Protein AF-A0A7K3MX75-F1 (afdb_monomer)

Secondary structure (DSSP, 8-state):
--HHHHHHHHIIIIIT--TT--HHHHHHHHHHHHHHTT--GGGTSEEES--EEETTTEEE--SEEEE-TT--EEEEE----TTS------

Sequence (90 aa):
MNNEKWNEICFLLSENVKKDISENSFEQNVIQALRVLDWKQFSGDYEIRPSYQIGAANRITPDFVIKSSDNHKLFVIEIKQPNIPLTSTF

Foldseek 3Di:
DPPVLVVLLCCLQPVVDDQPDAQVVSVVSVVVNCVSVVQDVVLVQKDAQDWADDPDDDIDTARMFGADNVGHTDDGDHTDRNNDDPDDPD

pLDDT: mean 92.6, std 9.48, range [47.06, 98.25]

Mean predicted aligned error: 4.35 Å

Solvent-accessible surface area (backbone atoms only — not comparable to full-atom values): 5463 Å² total; per-residue (Å²): 129,62,66,66,55,52,50,51,38,45,35,51,72,52,76,72,49,68,50,84,47,50,43,74,60,49,49,54,34,51,55,52,40,37,46,71,74,68,44,37,61,92,80,52,29,34,45,74,54,54,76,45,77,49,80,96,83,44,69,52,61,48,52,26,39,37,31,43,99,87,67,47,79,73,50,73,48,79,84,64,36,76,65,57,78,90,74,80,87,126

Structure (mmCIF, N/CA/C/O backbone):
data_AF-A0A7K3MX75-F1
#
_entry.id   AF-A0A7K3MX75-F1
#
loop_
_atom_site.group_PDB
_atom_site.id
_atom_site.type_symbol
_atom_site.label_atom_id
_atom_site.label_alt_id
_atom_site.label_comp_id
_atom_site.label_asym_id
_atom_site.label_entity_id
_atom_site.label_seq_id
_atom_site.pdbx_PDB_ins_code
_atom_site.Cartn_x
_atom_site.Cartn_y
_atom_site.Cartn_z
_atom_site.occupancy
_atom_site.B_iso_or_equiv
_atom_site.auth_seq_id
_atom_site.auth_comp_id
_atom_site.auth_asym_id
_atom_site.auth_atom_id
_atom_site.pdbx_PDB_model_num
ATOM 1 N N . MET A 1 1 ? -1.926 -16.456 10.729 1.00 64.44 1 MET A N 1
ATOM 2 C CA . MET A 1 1 ? -1.817 -15.014 11.038 1.00 64.44 1 MET A CA 1
ATOM 3 C C . MET A 1 1 ? -2.439 -14.786 12.408 1.00 64.44 1 MET A C 1
ATOM 5 O O . MET A 1 1 ? -3.414 -15.462 12.702 1.00 64.44 1 MET A O 1
ATOM 9 N N . ASN A 1 2 ? -1.858 -13.940 13.263 1.00 88.00 2 ASN A N 1
ATOM 10 C CA . ASN A 1 2 ? -2.458 -13.618 14.566 1.00 88.00 2 ASN A CA 1
ATOM 11 C C . ASN A 1 2 ? -3.786 -12.865 14.332 1.00 88.00 2 ASN A C 1
ATOM 13 O O . ASN A 1 2 ? -3.802 -11.927 13.535 1.00 88.00 2 ASN A O 1
ATOM 17 N N . ASN A 1 3 ? -4.874 -13.272 14.998 1.00 93.12 3 ASN A N 1
ATOM 18 C CA . ASN A 1 3 ? -6.192 -12.633 14.886 1.00 93.12 3 ASN A CA 1
ATOM 19 C C . ASN A 1 3 ? -6.138 -11.135 15.210 1.00 93.12 3 ASN A C 1
ATOM 21 O O . ASN A 1 3 ? -6.842 -10.352 14.586 1.00 93.12 3 ASN A O 1
ATOM 25 N N . GLU A 1 4 ? -5.273 -10.728 16.138 1.00 95.94 4 GLU A N 1
ATOM 26 C CA . GLU A 1 4 ? -5.102 -9.322 16.509 1.00 95.94 4 GLU A CA 1
ATOM 27 C C . GLU A 1 4 ? -4.583 -8.476 15.337 1.00 95.94 4 GLU A C 1
ATOM 29 O O . GLU A 1 4 ? -5.206 -7.480 14.980 1.00 95.94 4 GLU A O 1
ATOM 34 N N . LYS A 1 5 ? -3.521 -8.937 14.657 1.00 96.38 5 LYS A N 1
ATOM 35 C CA . LYS A 1 5 ? -2.978 -8.265 13.463 1.00 96.38 5 LYS A CA 1
ATOM 36 C C . LYS A 1 5 ? -4.016 -8.164 12.348 1.00 96.38 5 LYS A C 1
ATOM 38 O O . LYS A 1 5 ? -4.097 -7.148 11.668 1.00 96.38 5 LYS A O 1
ATOM 43 N N . TRP A 1 6 ? -4.804 -9.221 12.146 1.00 96.12 6 TRP A N 1
ATOM 44 C CA . TRP A 1 6 ? -5.869 -9.208 11.145 1.00 96.12 6 TRP A CA 1
ATOM 45 C C . TRP A 1 6 ? -6.953 -8.179 11.476 1.00 96.12 6 TRP A C 1
ATOM 47 O O . TRP A 1 6 ? -7.327 -7.391 10.613 1.00 96.12 6 TRP A O 1
ATOM 57 N N . ASN A 1 7 ? -7.411 -8.146 12.728 1.00 97.31 7 ASN A N 1
ATOM 58 C CA . ASN A 1 7 ? -8.418 -7.189 13.178 1.00 97.31 7 ASN A CA 1
ATOM 59 C C . ASN A 1 7 ? -7.922 -5.744 13.046 1.00 97.31 7 ASN A C 1
ATOM 61 O O . ASN A 1 7 ? -8.673 -4.882 12.603 1.00 97.31 7 ASN A O 1
ATOM 65 N N . GLU A 1 8 ? -6.652 -5.480 13.361 1.00 97.81 8 GLU A N 1
ATOM 66 C CA . GLU A 1 8 ? -6.062 -4.151 13.186 1.00 97.81 8 GLU A CA 1
ATOM 67 C C . GLU A 1 8 ? -6.019 -3.732 11.708 1.00 97.81 8 GLU A C 1
ATOM 69 O O . GLU A 1 8 ? -6.381 -2.606 11.372 1.00 97.81 8 GLU A O 1
ATOM 74 N N . ILE A 1 9 ? -5.666 -4.644 10.798 1.00 97.12 9 ILE A N 1
ATOM 75 C CA . ILE A 1 9 ? -5.701 -4.373 9.353 1.00 97.12 9 ILE A CA 1
ATOM 76 C C . ILE A 1 9 ? -7.130 -4.068 8.885 1.00 97.12 9 ILE A C 1
ATOM 78 O O . ILE A 1 9 ? -7.339 -3.088 8.169 1.00 97.12 9 ILE A O 1
ATOM 82 N N . CYS A 1 10 ? -8.121 -4.859 9.306 1.00 96.44 10 CYS A N 1
ATOM 83 C CA . CYS A 1 10 ? -9.532 -4.602 9.000 1.00 96.44 10 CYS A CA 1
ATOM 84 C C . CYS A 1 10 ? -9.983 -3.230 9.516 1.00 96.44 10 CYS A C 1
ATOM 86 O O . CYS A 1 10 ? -10.646 -2.480 8.794 1.00 96.44 10 CYS A O 1
ATOM 88 N N . PHE A 1 11 ? -9.568 -2.866 10.728 1.00 97.19 11 PHE A N 1
ATOM 89 C CA . PHE A 1 11 ? -9.858 -1.561 11.302 1.00 97.19 11 PHE A CA 1
ATOM 90 C C . PHE A 1 11 ? -9.261 -0.420 10.464 1.00 97.19 11 PHE A C 1
ATOM 92 O O . PHE A 1 11 ? -9.977 0.508 10.084 1.00 97.19 11 PHE A O 1
ATOM 99 N N . LEU A 1 12 ? -7.974 -0.512 10.115 1.00 96.94 12 LEU A N 1
ATOM 100 C CA . LEU A 1 12 ? -7.246 0.513 9.357 1.00 96.94 12 LEU A CA 1
ATOM 101 C C . LEU A 1 12 ? -7.754 0.691 7.920 1.00 96.94 12 LEU A C 1
ATOM 103 O O . LEU A 1 12 ? -7.740 1.809 7.399 1.00 96.94 12 LEU A O 1
ATOM 107 N N . LEU A 1 13 ? -8.165 -0.401 7.270 1.00 95.50 13 LEU A N 1
ATOM 108 C CA . LEU A 1 13 ? -8.492 -0.412 5.841 1.00 95.50 13 LEU A CA 1
ATOM 109 C C . LEU A 1 13 ? -9.992 -0.389 5.541 1.00 95.50 13 LEU A C 1
ATOM 111 O O . LEU A 1 13 ? -10.366 -0.103 4.406 1.00 95.50 13 LEU A O 1
ATOM 115 N N . SER A 1 14 ? -10.847 -0.671 6.526 1.00 93.50 14 SER A N 1
ATOM 116 C CA . SER A 1 14 ? -12.294 -0.756 6.321 1.00 93.50 14 SER A CA 1
ATOM 117 C C . SER A 1 14 ? -13.092 -0.044 7.412 1.00 93.50 14 SER A C 1
ATOM 119 O O . SER A 1 14 ? -13.848 0.877 7.112 1.00 93.50 14 SER A O 1
ATOM 121 N N . GLU A 1 15 ? -12.957 -0.443 8.676 1.00 94.75 15 GLU A N 1
ATOM 122 C CA . GLU A 1 15 ? -13.905 -0.025 9.727 1.00 94.75 15 GLU A CA 1
ATOM 123 C C . GLU A 1 15 ? -13.741 1.445 10.142 1.00 94.75 15 GLU A C 1
ATOM 125 O O . GLU A 1 15 ? -14.725 2.109 10.466 1.00 94.75 15 GLU A O 1
ATOM 130 N N . ASN A 1 16 ? -12.514 1.972 10.091 1.00 92.88 16 ASN A N 1
ATOM 131 C CA . ASN A 1 16 ? -12.178 3.340 10.494 1.00 92.88 16 ASN A CA 1
ATOM 132 C C . ASN A 1 16 ? -11.907 4.277 9.303 1.00 92.88 16 ASN A C 1
ATOM 134 O O . ASN A 1 16 ? -11.209 5.286 9.425 1.00 92.88 16 ASN A O 1
ATOM 138 N N . VAL A 1 17 ? -12.425 3.940 8.122 1.00 93.56 17 VAL A N 1
ATOM 139 C CA . VAL A 1 17 ? -12.144 4.673 6.883 1.00 93.56 17 VAL A CA 1
ATOM 140 C C . VAL A 1 17 ? -13.386 5.419 6.421 1.00 93.56 17 VAL A C 1
ATOM 142 O O . VAL A 1 17 ? -14.435 4.827 6.168 1.00 93.56 17 VAL A O 1
ATOM 145 N N . LYS A 1 18 ? -13.277 6.744 6.267 1.00 92.44 18 LYS A N 1
ATOM 146 C CA . LYS A 1 18 ? -14.339 7.515 5.609 1.00 92.44 18 LYS A CA 1
ATOM 147 C C . LYS A 1 18 ? -14.299 7.230 4.109 1.00 92.44 18 LYS A C 1
ATOM 149 O O . LYS A 1 18 ? -13.233 7.228 3.503 1.00 92.44 18 LYS A O 1
ATOM 154 N N . LYS A 1 19 ? -15.460 6.992 3.500 1.00 88.31 19 LYS A N 1
ATOM 155 C CA . LYS A 1 19 ? -15.540 6.559 2.095 1.00 88.31 19 LYS A CA 1
ATOM 156 C C . LYS A 1 19 ? -15.058 7.619 1.099 1.00 88.31 19 LYS A C 1
ATOM 158 O O . LYS A 1 19 ? -14.642 7.270 0.005 1.00 88.31 19 LYS A O 1
ATOM 163 N N . ASP A 1 20 ? -15.128 8.891 1.469 1.00 92.69 20 ASP A N 1
ATOM 164 C CA . ASP A 1 20 ? -14.825 10.057 0.638 1.00 92.69 20 ASP A CA 1
ATOM 165 C C . ASP A 1 20 ? -13.389 10.582 0.793 1.00 92.69 20 ASP A C 1
ATOM 167 O O . ASP A 1 20 ? -13.062 11.639 0.250 1.00 92.69 20 ASP A O 1
ATOM 171 N N . ILE A 1 21 ? -12.513 9.877 1.520 1.00 95.56 21 ILE A N 1
ATOM 172 C CA . ILE A 1 21 ? -11.106 10.283 1.596 1.00 95.56 21 ILE A CA 1
ATOM 173 C C . ILE A 1 21 ? -10.412 10.143 0.240 1.00 95.56 21 ILE A C 1
ATOM 175 O O . ILE A 1 21 ? -10.720 9.266 -0.566 1.00 95.56 21 ILE A O 1
ATOM 179 N N . SER A 1 22 ? -9.410 10.993 0.024 1.00 95.44 22 SER A N 1
ATOM 180 C CA . SER A 1 22 ? -8.565 10.911 -1.164 1.00 95.44 22 SER A CA 1
ATOM 181 C C . SER A 1 22 ? -7.751 9.612 -1.204 1.00 95.44 22 SER A C 1
ATOM 183 O O . SER A 1 22 ? -7.430 9.035 -0.164 1.00 95.44 22 SER A O 1
ATOM 185 N N . GLU A 1 23 ? -7.345 9.202 -2.405 1.00 94.88 23 GLU A N 1
ATOM 186 C CA . GLU A 1 23 ? -6.476 8.037 -2.629 1.00 94.88 23 GLU A CA 1
ATOM 187 C C . GLU A 1 23 ? -5.152 8.174 -1.864 1.00 94.88 23 GLU A C 1
ATOM 189 O O . GLU A 1 23 ? -4.753 7.259 -1.155 1.00 94.88 23 GLU A O 1
ATOM 194 N N . ASN A 1 24 ? -4.552 9.370 -1.875 1.00 95.88 24 ASN A N 1
ATOM 195 C CA . ASN A 1 24 ? -3.345 9.683 -1.103 1.00 95.88 24 ASN A CA 1
ATOM 196 C C . ASN A 1 24 ? -3.552 9.550 0.414 1.00 95.88 24 ASN A C 1
ATOM 198 O O . ASN A 1 24 ? -2.639 9.154 1.137 1.00 95.88 24 ASN A O 1
ATOM 202 N N . SER A 1 25 ? -4.733 9.911 0.922 1.00 96.38 25 SER A N 1
ATOM 203 C CA . SER A 1 25 ? -5.061 9.725 2.338 1.00 96.38 25 SER A CA 1
ATOM 204 C C . SER A 1 25 ? -5.229 8.243 2.664 1.00 96.38 25 SER A C 1
ATOM 206 O O . SER A 1 25 ? -4.725 7.788 3.686 1.00 96.38 25 SER A O 1
ATOM 208 N N . PHE A 1 26 ? -5.887 7.482 1.786 1.00 97.00 26 PHE A N 1
ATOM 209 C CA . PHE A 1 26 ? -6.049 6.041 1.957 1.00 97.00 26 PHE A CA 1
ATOM 210 C C . PHE A 1 26 ? -4.718 5.284 1.830 1.00 97.00 26 PHE A C 1
ATOM 212 O O . PHE A 1 26 ? -4.484 4.333 2.572 1.00 97.00 26 PHE A O 1
ATOM 219 N N . GLU A 1 27 ? -3.790 5.766 0.998 1.00 97.25 27 GLU A N 1
ATOM 220 C CA . GLU A 1 27 ? -2.412 5.272 0.922 1.00 97.25 27 GLU A CA 1
ATOM 221 C C . GLU A 1 27 ? -1.721 5.279 2.290 1.00 97.25 27 GLU A C 1
ATOM 223 O O . GLU A 1 27 ? -1.031 4.321 2.638 1.00 97.25 27 GLU A O 1
ATOM 228 N N . GLN A 1 28 ? -1.944 6.310 3.111 1.00 97.31 28 GLN A N 1
ATOM 229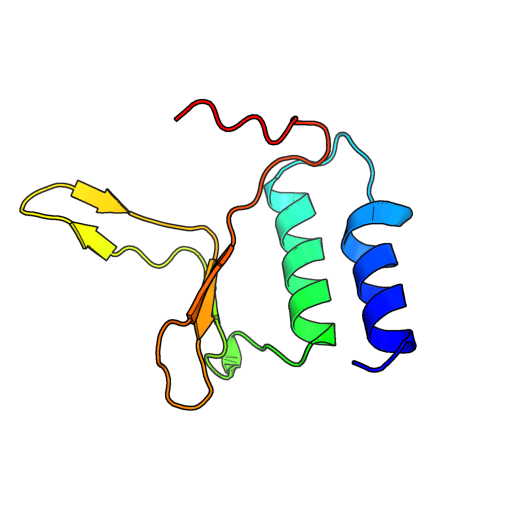 C CA . GLN A 1 28 ? -1.360 6.354 4.454 1.00 97.31 28 GLN A CA 1
ATOM 230 C C . GLN A 1 28 ? -1.905 5.243 5.361 1.00 97.31 28 GLN A C 1
ATOM 232 O O . GLN A 1 28 ? -1.144 4.674 6.145 1.00 97.31 28 GLN A O 1
ATOM 237 N N . ASN A 1 29 ? -3.182 4.876 5.221 1.00 97.44 29 ASN A N 1
ATOM 238 C CA . ASN A 1 29 ? -3.767 3.749 5.950 1.00 97.44 29 ASN A CA 1
ATOM 239 C C . ASN A 1 29 ? -3.178 2.415 5.472 1.00 97.44 29 ASN A C 1
ATOM 241 O O . ASN A 1 29 ? -2.857 1.557 6.294 1.00 97.44 29 ASN A O 1
ATOM 245 N N . VAL A 1 30 ? -2.965 2.257 4.161 1.00 97.44 30 VAL A N 1
ATOM 246 C CA . VAL A 1 30 ? -2.277 1.082 3.599 1.00 97.44 30 VAL A CA 1
ATOM 247 C C . VAL A 1 30 ? -0.856 0.978 4.149 1.00 97.44 30 VAL A C 1
ATOM 249 O O . VAL A 1 30 ? -0.474 -0.084 4.631 1.00 97.44 30 VAL A O 1
ATOM 252 N N . ILE A 1 31 ? -0.097 2.077 4.196 1.00 97.81 31 ILE A N 1
ATOM 253 C CA . ILE A 1 31 ? 1.246 2.103 4.800 1.00 97.81 31 ILE A CA 1
ATOM 254 C C . ILE A 1 31 ? 1.208 1.680 6.277 1.00 97.81 31 ILE A C 1
ATOM 256 O O . ILE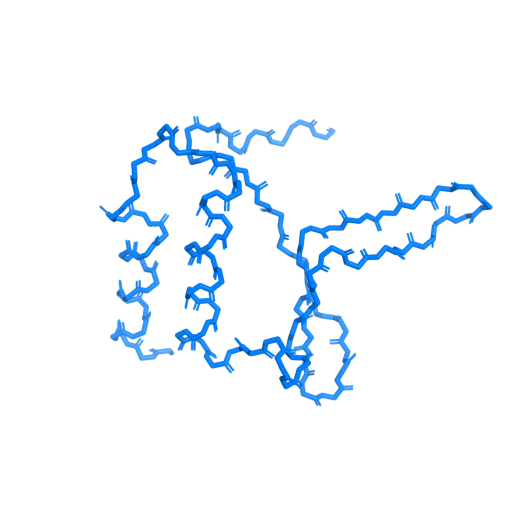 A 1 31 ? 2.093 0.946 6.723 1.00 97.81 31 ILE A O 1
ATOM 260 N N . GLN A 1 32 ? 0.204 2.111 7.047 1.00 97.62 32 GLN A N 1
ATOM 261 C CA . GLN A 1 32 ? 0.025 1.664 8.433 1.00 97.62 32 GLN A CA 1
ATOM 262 C C . GLN A 1 32 ? -0.263 0.158 8.508 1.00 97.62 32 GLN A C 1
ATOM 264 O O . GLN A 1 32 ? 0.393 -0.537 9.279 1.00 97.62 32 GLN A O 1
ATOM 269 N N . ALA A 1 33 ? -1.150 -0.369 7.661 1.00 97.69 33 ALA A N 1
ATOM 270 C CA . ALA A 1 33 ? -1.450 -1.800 7.608 1.00 97.69 33 ALA A CA 1
ATOM 271 C C . ALA A 1 33 ? -0.222 -2.649 7.220 1.00 97.69 33 ALA A C 1
ATOM 273 O O . ALA A 1 33 ? 0.017 -3.697 7.821 1.00 97.69 33 ALA A O 1
ATOM 274 N N . LEU A 1 34 ? 0.614 -2.179 6.284 1.00 97.31 34 LEU A N 1
ATOM 275 C CA . LEU A 1 34 ? 1.882 -2.840 5.944 1.00 97.31 34 LEU A CA 1
ATOM 276 C C . LEU A 1 34 ? 2.817 -2.925 7.165 1.00 97.31 34 LEU A C 1
ATOM 278 O O . LEU A 1 34 ? 3.458 -3.953 7.374 1.00 97.31 34 LEU A O 1
ATOM 282 N N . ARG A 1 35 ? 2.849 -1.895 8.024 1.00 96.56 35 ARG A N 1
ATOM 283 C CA . ARG A 1 35 ? 3.651 -1.918 9.262 1.00 96.56 35 ARG A CA 1
ATOM 284 C C . ARG A 1 35 ? 3.146 -2.941 10.278 1.00 96.56 35 ARG A C 1
ATOM 286 O O . ARG A 1 35 ? 3.976 -3.556 10.939 1.00 96.56 35 ARG A O 1
ATOM 293 N N . VAL A 1 36 ? 1.833 -3.164 10.385 1.00 97.19 36 VAL A N 1
ATOM 294 C CA . VAL A 1 36 ? 1.252 -4.228 11.239 1.00 97.19 36 VAL A CA 1
ATOM 295 C C . VAL A 1 36 ? 1.730 -5.615 10.788 1.00 97.19 36 VAL A C 1
ATOM 297 O O . VAL A 1 36 ? 1.991 -6.509 11.602 1.00 97.19 36 VAL A O 1
ATOM 300 N N . LEU A 1 37 ? 1.920 -5.785 9.478 1.00 94.69 37 LEU A N 1
ATOM 301 C CA . LEU A 1 37 ? 2.507 -6.980 8.867 1.00 94.69 37 LEU A CA 1
ATOM 302 C C . LEU A 1 37 ? 4.040 -7.046 8.982 1.00 94.69 37 LEU A C 1
ATOM 304 O O . LEU A 1 37 ? 4.640 -7.976 8.456 1.00 94.69 37 LEU A O 1
ATOM 308 N N . ASP A 1 38 ? 4.660 -6.100 9.694 1.00 95.38 38 ASP A N 1
ATOM 309 C CA . ASP A 1 38 ? 6.109 -5.918 9.827 1.00 95.38 38 ASP A CA 1
ATOM 310 C C . ASP A 1 38 ? 6.845 -5.576 8.521 1.00 95.38 38 ASP A C 1
ATOM 312 O O . ASP A 1 38 ? 8.074 -5.536 8.514 1.00 95.38 38 ASP A O 1
ATOM 316 N N . TRP A 1 39 ? 6.127 -5.231 7.447 1.00 96.31 39 TRP A N 1
ATOM 317 C CA . TRP A 1 39 ? 6.729 -4.752 6.205 1.00 96.31 39 TRP A CA 1
ATOM 318 C C . TRP A 1 39 ? 7.082 -3.270 6.310 1.00 96.31 39 TRP A C 1
ATOM 320 O O . TRP A 1 39 ? 6.230 -2.399 6.524 1.00 96.31 39 TRP A O 1
ATOM 330 N N . LYS A 1 40 ? 8.370 -2.967 6.157 1.00 95.69 40 LYS A N 1
ATOM 331 C CA . LYS A 1 40 ? 8.956 -1.644 6.360 1.00 95.69 40 LYS A CA 1
ATOM 332 C C . LYS A 1 40 ? 9.687 -1.195 5.104 1.00 95.69 40 LYS A C 1
ATOM 334 O O . LYS A 1 40 ? 10.606 -1.848 4.618 1.00 95.69 40 LYS A O 1
ATOM 339 N N . GLN A 1 41 ? 9.365 0.015 4.653 1.00 95.50 41 GLN A N 1
ATOM 340 C CA . GLN A 1 41 ? 10.063 0.641 3.530 1.00 95.50 41 GLN A CA 1
ATOM 341 C C . GLN A 1 41 ? 11.573 0.767 3.787 1.00 95.5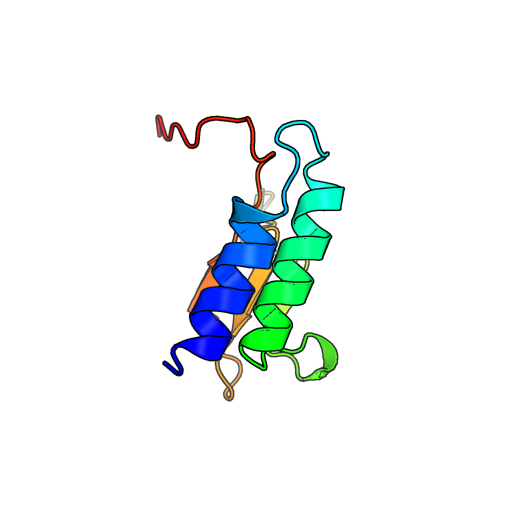0 41 GLN A C 1
ATOM 343 O O . GLN A 1 41 ? 12.371 0.506 2.895 1.00 95.50 41 GLN A O 1
ATOM 348 N N . PHE A 1 42 ? 11.976 1.124 5.017 1.00 94.56 42 PHE A N 1
ATOM 349 C CA . PHE A 1 42 ? 13.393 1.284 5.380 1.00 94.56 42 PHE A CA 1
ATOM 350 C C . PHE A 1 42 ? 14.186 -0.025 5.234 1.00 94.56 42 PHE A C 1
ATOM 352 O O . PHE A 1 42 ? 15.358 0.010 4.872 1.00 94.56 42 PHE A O 1
ATOM 359 N N . SER A 1 43 ? 13.547 -1.166 5.511 1.00 94.50 43 SER A N 1
ATOM 360 C CA . SER A 1 43 ? 14.146 -2.498 5.381 1.00 94.50 43 SER A CA 1
ATOM 361 C C . SER A 1 43 ? 14.111 -3.011 3.941 1.00 94.50 43 SER A 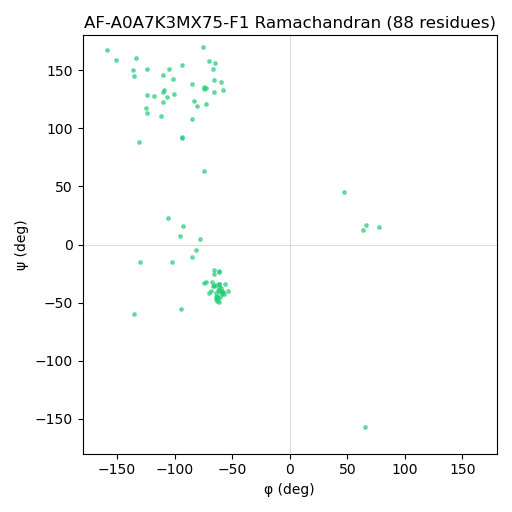C 1
ATOM 363 O O . SER A 1 43 ? 14.674 -4.059 3.650 1.00 94.50 43 SER A O 1
ATOM 365 N N . GLY A 1 44 ? 13.484 -2.260 3.033 1.00 95.75 44 GLY A N 1
ATOM 366 C CA . GLY A 1 44 ? 13.328 -2.642 1.642 1.00 95.75 44 GLY A CA 1
ATOM 367 C C . GLY A 1 44 ? 12.230 -3.674 1.410 1.00 95.75 44 GLY A C 1
ATOM 368 O O . GLY A 1 44 ? 12.195 -4.222 0.318 1.00 95.75 44 GLY A O 1
ATOM 369 N N . ASP A 1 45 ? 11.322 -3.919 2.360 1.00 97.50 45 ASP A N 1
ATOM 370 C CA . ASP A 1 45 ? 10.231 -4.895 2.178 1.00 97.50 45 ASP A CA 1
ATOM 371 C C . ASP A 1 45 ? 9.238 -4.461 1.092 1.00 97.50 45 ASP A C 1
ATOM 373 O O . ASP A 1 45 ? 8.528 -5.278 0.508 1.00 97.50 45 ASP A O 1
ATOM 377 N N . TYR A 1 46 ? 9.190 -3.160 0.795 1.00 98.00 46 TYR A N 1
ATOM 378 C CA . TYR A 1 46 ? 8.454 -2.634 -0.342 1.00 98.00 46 TYR A CA 1
ATOM 379 C C . TYR A 1 46 ? 9.061 -1.352 -0.908 1.00 98.00 46 TYR A C 1
ATOM 381 O O . TYR A 1 46 ? 9.790 -0.620 -0.237 1.00 98.00 46 TYR A O 1
ATOM 389 N N . GLU A 1 47 ? 8.717 -1.078 -2.161 1.00 97.56 47 GLU A N 1
ATOM 390 C CA . GLU A 1 47 ? 8.997 0.172 -2.867 1.00 97.56 47 GLU A CA 1
ATOM 391 C C . GLU A 1 47 ? 7.692 0.936 -3.084 1.00 97.56 47 GLU A C 1
ATOM 393 O O . GLU A 1 47 ? 6.653 0.319 -3.306 1.00 97.56 47 GLU A O 1
ATOM 398 N N . ILE A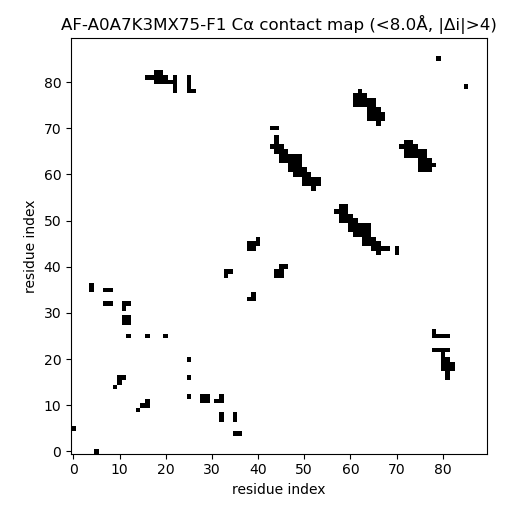 1 48 ? 7.757 2.268 -3.044 1.00 96.88 48 ILE A N 1
ATOM 399 C CA . ILE A 1 48 ? 6.627 3.154 -3.343 1.00 96.88 48 ILE A CA 1
ATOM 400 C C . ILE A 1 48 ? 6.873 3.791 -4.710 1.00 96.88 48 ILE A C 1
ATOM 402 O O . ILE A 1 48 ? 7.938 4.378 -4.920 1.00 96.88 48 ILE A O 1
ATOM 406 N N . ARG A 1 49 ? 5.906 3.679 -5.625 1.00 97.12 49 ARG A N 1
ATOM 407 C CA . ARG A 1 49 ? 5.970 4.206 -7.000 1.00 97.12 49 ARG A CA 1
ATOM 408 C C . ARG A 1 49 ? 7.273 3.887 -7.751 1.00 97.12 49 ARG A C 1
ATOM 410 O O . ARG A 1 49 ? 7.834 4.779 -8.398 1.00 97.12 49 ARG A O 1
ATOM 417 N N . PRO A 1 50 ? 7.799 2.646 -7.708 1.00 96.56 50 PRO A N 1
ATOM 418 C CA . PRO A 1 50 ? 8.942 2.300 -8.542 1.00 96.56 50 PRO A CA 1
ATOM 419 C C . PRO A 1 50 ? 8.532 2.338 -10.016 1.00 96.56 50 PRO A C 1
ATOM 421 O O . PRO A 1 50 ? 7.433 1.934 -10.372 1.00 96.56 50 PRO A O 1
ATOM 424 N N . SER A 1 51 ? 9.414 2.811 -10.894 1.00 95.50 51 SER A N 1
ATOM 425 C CA . SER A 1 51 ? 9.080 2.960 -12.312 1.00 95.50 51 SER A CA 1
ATOM 426 C C . SER A 1 51 ? 9.866 1.987 -13.182 1.00 95.50 51 SER A C 1
ATOM 428 O O . SER A 1 51 ? 11.075 2.155 -13.374 1.00 95.50 51 SER A O 1
ATOM 430 N N . TYR A 1 52 ? 9.172 1.008 -13.759 1.00 93.44 52 TYR A N 1
ATOM 431 C CA . TYR A 1 52 ? 9.755 -0.038 -14.597 1.00 93.44 52 TYR A CA 1
ATOM 432 C C . TYR A 1 52 ? 9.549 0.264 -16.075 1.00 93.44 52 TYR A C 1
ATOM 434 O O . TYR A 1 52 ? 8.434 0.530 -16.514 1.00 93.44 52 TYR A O 1
ATOM 442 N N . GLN A 1 53 ? 10.627 0.208 -16.852 1.00 94.25 53 GLN A N 1
ATOM 443 C CA . GLN A 1 53 ? 10.565 0.381 -18.298 1.00 94.25 53 GLN A CA 1
ATOM 444 C C . GLN A 1 53 ? 9.982 -0.868 -18.967 1.00 94.25 53 GLN A C 1
ATOM 446 O O . GLN A 1 53 ? 10.407 -1.986 -18.681 1.00 94.25 53 GLN A O 1
ATOM 451 N N . ILE A 1 54 ? 9.041 -0.664 -19.888 1.00 91.19 54 ILE A N 1
ATOM 452 C CA . ILE A 1 54 ? 8.478 -1.709 -20.743 1.00 91.19 54 ILE A CA 1
ATOM 453 C C . ILE A 1 54 ? 8.660 -1.296 -22.201 1.00 91.19 54 ILE A C 1
ATOM 455 O O . ILE A 1 54 ? 8.070 -0.328 -22.680 1.00 91.19 54 ILE A O 1
ATOM 459 N N . GLY A 1 55 ? 9.499 -2.041 -22.920 1.00 89.56 55 GLY A N 1
ATOM 460 C CA . GLY A 1 55 ? 9.888 -1.693 -24.284 1.00 89.56 55 GLY A CA 1
ATOM 461 C C . GLY A 1 55 ? 10.698 -0.392 -24.356 1.00 89.56 55 GLY A C 1
ATOM 462 O O . GLY A 1 55 ? 11.344 0.021 -23.395 1.00 89.56 55 GLY A O 1
ATOM 463 N N . ALA A 1 56 ? 10.693 0.254 -25.522 1.00 87.25 56 ALA A N 1
ATOM 464 C CA . ALA A 1 56 ? 11.568 1.399 -25.781 1.00 87.25 56 ALA A CA 1
ATOM 465 C C . ALA A 1 56 ? 11.126 2.699 -25.083 1.00 87.25 56 ALA A C 1
ATOM 467 O O . ALA A 1 56 ? 11.984 3.484 -24.693 1.00 87.25 56 ALA A O 1
ATOM 468 N N . ALA A 1 57 ? 9.817 2.927 -24.920 1.00 85.62 57 ALA A N 1
ATOM 469 C CA . ALA A 1 57 ? 9.283 4.222 -24.482 1.00 85.62 57 ALA A CA 1
ATOM 470 C C . ALA A 1 57 ? 8.275 4.161 -23.320 1.00 85.62 57 ALA A C 1
ATOM 472 O O . ALA A 1 57 ? 8.008 5.194 -22.709 1.00 85.62 57 ALA A O 1
ATOM 473 N N . ASN A 1 58 ? 7.720 2.991 -22.987 1.00 92.31 58 ASN A N 1
ATOM 474 C CA . ASN A 1 58 ? 6.660 2.903 -21.981 1.00 92.31 58 ASN A CA 1
ATOM 475 C C . ASN A 1 58 ? 7.230 2.609 -20.593 1.00 92.31 58 ASN A C 1
ATOM 477 O O . ASN A 1 58 ? 8.300 2.011 -20.448 1.00 92.31 58 ASN A O 1
ATOM 481 N N . ARG A 1 59 ? 6.494 3.014 -19.556 1.00 93.44 59 ARG A N 1
ATOM 482 C CA . ARG A 1 59 ? 6.802 2.680 -18.164 1.00 93.44 59 ARG A CA 1
ATOM 483 C C . ARG A 1 59 ? 5.535 2.262 -17.432 1.00 93.44 59 ARG A C 1
ATOM 485 O O . ARG A 1 59 ? 4.470 2.813 -17.694 1.00 93.44 59 ARG A O 1
ATOM 492 N N . ILE A 1 60 ? 5.673 1.315 -16.513 1.00 93.44 60 ILE A N 1
ATOM 493 C CA . ILE A 1 60 ? 4.651 0.992 -15.517 1.00 93.44 60 ILE A CA 1
ATOM 494 C C . ILE A 1 60 ? 5.161 1.461 -14.161 1.00 93.44 60 ILE A C 1
ATOM 496 O O . ILE A 1 60 ? 6.309 1.198 -13.797 1.00 93.44 60 ILE A O 1
ATOM 500 N N . THR A 1 61 ? 4.291 2.148 -13.429 1.00 96.50 61 THR A N 1
ATOM 501 C CA . THR A 1 61 ? 4.572 2.675 -12.097 1.00 96.50 61 THR A CA 1
ATOM 502 C C . THR A 1 61 ? 3.421 2.265 -11.175 1.00 96.50 61 THR A C 1
ATOM 504 O O . THR A 1 61 ? 2.441 3.000 -11.114 1.00 96.50 61 THR A O 1
ATOM 507 N N . PRO A 1 62 ? 3.478 1.083 -10.531 1.00 96.50 62 PRO A N 1
ATOM 508 C CA . PRO A 1 62 ? 2.481 0.693 -9.533 1.00 96.50 62 PRO A CA 1
ATOM 509 C C . PRO A 1 62 ? 2.641 1.537 -8.264 1.00 96.50 62 PRO A C 1
ATOM 511 O O . PRO A 1 62 ? 3.744 2.018 -7.993 1.00 96.50 62 PRO A O 1
ATOM 514 N N . ASP A 1 63 ? 1.596 1.656 -7.444 1.00 97.56 63 ASP A N 1
ATOM 515 C CA . ASP A 1 63 ? 1.708 2.396 -6.178 1.00 97.56 63 ASP A CA 1
ATOM 516 C C . ASP A 1 63 ? 2.712 1.751 -5.221 1.00 97.56 63 ASP A C 1
ATOM 518 O O . ASP A 1 63 ? 3.565 2.443 -4.658 1.00 97.56 63 ASP A O 1
ATOM 522 N N . PHE A 1 64 ? 2.663 0.422 -5.088 1.00 98.25 64 PHE A N 1
ATOM 523 C CA . PHE A 1 64 ? 3.600 -0.346 -4.271 1.00 98.25 64 PHE A CA 1
ATOM 524 C C . PHE A 1 64 ? 4.086 -1.602 -4.981 1.00 98.25 64 PHE A C 1
ATOM 526 O O . PHE A 1 64 ? 3.347 -2.255 -5.721 1.00 98.25 64 PHE A O 1
ATOM 533 N N . VAL A 1 65 ? 5.311 -2.005 -4.654 1.00 98.19 65 VAL A N 1
ATOM 534 C CA . VAL A 1 65 ? 5.841 -3.339 -4.961 1.00 98.19 65 VAL A CA 1
ATOM 535 C C . VAL A 1 65 ? 6.316 -3.977 -3.677 1.00 98.19 65 VAL A C 1
ATOM 537 O O . VAL A 1 65 ? 7.249 -3.469 -3.061 1.00 98.19 65 VAL A O 1
ATOM 540 N N . ILE A 1 66 ? 5.698 -5.092 -3.298 1.00 98.19 66 ILE A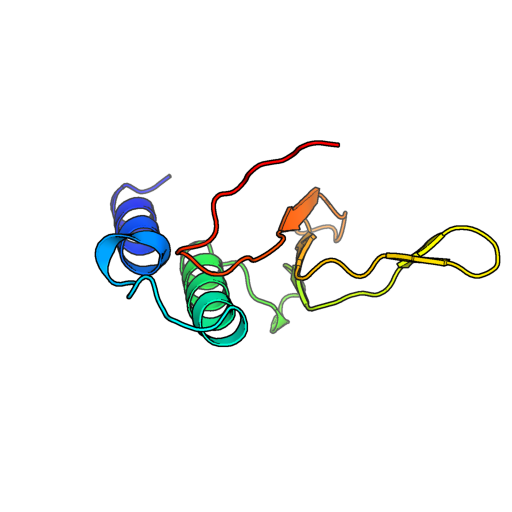 N 1
ATOM 541 C CA . ILE A 1 66 ? 6.113 -5.888 -2.144 1.00 98.19 66 ILE A CA 1
ATOM 542 C C . ILE A 1 66 ? 7.215 -6.850 -2.573 1.00 98.19 66 ILE A C 1
ATOM 544 O O . ILE A 1 66 ? 7.158 -7.455 -3.651 1.00 98.19 66 ILE A O 1
ATOM 548 N N . LYS A 1 67 ? 8.224 -6.989 -1.720 1.00 97.88 67 LYS A N 1
ATOM 549 C CA . LYS A 1 67 ? 9.397 -7.819 -1.959 1.00 97.88 67 LYS A CA 1
ATOM 550 C C . LYS A 1 67 ? 9.571 -8.827 -0.830 1.00 97.88 67 LYS A C 1
ATOM 552 O O . LYS A 1 67 ? 9.165 -8.597 0.304 1.00 97.88 67 LYS A O 1
ATOM 557 N N . SER A 1 68 ? 10.157 -9.968 -1.153 1.00 94.50 68 SER A N 1
ATOM 558 C CA . SER A 1 68 ? 10.627 -10.930 -0.161 1.00 94.50 68 SER A CA 1
ATOM 559 C C . SER A 1 68 ? 11.922 -10.450 0.495 1.00 94.50 68 SER A C 1
ATOM 561 O O . SER A 1 68 ? 12.574 -9.513 0.032 1.00 94.50 68 SER A O 1
ATOM 563 N N . SER A 1 69 ? 12.334 -11.137 1.561 1.00 90.56 69 SER A N 1
ATOM 564 C CA . SER A 1 69 ? 13.575 -10.850 2.293 1.00 90.56 69 SER A CA 1
ATOM 565 C C . SER A 1 69 ? 14.848 -10.989 1.447 1.00 90.56 69 SER A C 1
ATOM 567 O O . SER A 1 69 ? 15.871 -10.400 1.773 1.00 90.56 69 SER A O 1
ATOM 569 N N . ASP A 1 70 ? 14.798 -11.760 0.361 1.00 93.69 70 ASP A N 1
ATOM 570 C CA . ASP A 1 70 ? 15.854 -11.900 -0.650 1.00 93.69 70 ASP A CA 1
ATOM 571 C C . ASP A 1 70 ? 15.673 -10.928 -1.839 1.00 93.69 70 ASP A C 1
ATOM 573 O O . ASP A 1 70 ? 16.316 -11.073 -2.877 1.00 93.69 70 ASP A O 1
ATOM 577 N N . ASN A 1 71 ? 14.835 -9.896 -1.676 1.00 91.00 71 ASN A N 1
ATOM 578 C CA . ASN A 1 71 ? 14.611 -8.791 -2.614 1.00 91.00 71 ASN A CA 1
ATOM 579 C C . ASN A 1 71 ? 13.957 -9.196 -3.955 1.00 91.00 71 ASN A C 1
ATOM 581 O O . ASN A 1 71 ? 13.961 -8.416 -4.916 1.00 91.00 71 ASN A O 1
ATOM 585 N N . HIS A 1 72 ? 13.343 -10.381 -4.030 1.00 96.06 72 HIS A N 1
ATOM 586 C CA . HIS A 1 72 ? 12.496 -10.745 -5.164 1.00 96.06 72 HIS A CA 1
ATOM 587 C C . HIS A 1 72 ? 11.154 -10.010 -5.089 1.00 96.06 72 HIS A C 1
ATOM 589 O O . HIS A 1 72 ? 10.523 -9.929 -4.039 1.00 96.06 72 HIS A O 1
ATOM 595 N N . LYS A 1 73 ? 10.698 -9.464 -6.222 1.00 95.88 73 LYS A N 1
ATOM 596 C CA . LYS A 1 73 ? 9.387 -8.805 -6.325 1.00 95.88 73 LYS A CA 1
ATOM 597 C C . LYS A 1 73 ? 8.296 -9.870 -6.286 1.00 95.88 73 LYS A C 1
ATOM 599 O O . LYS A 1 73 ? 8.292 -10.753 -7.140 1.00 95.88 73 LYS A O 1
ATOM 604 N N . LEU A 1 74 ? 7.393 -9.781 -5.314 1.00 96.75 74 LEU A N 1
ATOM 605 C CA . LEU A 1 74 ? 6.342 -10.774 -5.098 1.00 96.75 74 LEU A CA 1
ATOM 606 C C . LEU A 1 74 ? 5.043 -10.368 -5.790 1.00 96.75 74 LEU A C 1
ATOM 608 O O . LEU A 1 74 ? 4.496 -11.125 -6.586 1.00 96.75 74 LEU A O 1
ATOM 612 N N . PHE A 1 75 ? 4.553 -9.168 -5.484 1.00 96.94 75 PHE A N 1
ATOM 613 C CA . PHE A 1 75 ? 3.303 -8.642 -6.023 1.00 96.94 75 PHE A CA 1
ATOM 614 C C . PHE A 1 75 ? 3.263 -7.115 -5.930 1.00 96.94 75 PHE A C 1
ATOM 616 O O . PHE A 1 75 ? 4.086 -6.490 -5.255 1.00 96.94 75 PHE A O 1
ATOM 623 N N . VAL A 1 76 ? 2.294 -6.525 -6.626 1.00 96.88 76 VAL A N 1
ATOM 624 C CA . VAL A 1 76 ? 2.010 -5.087 -6.595 1.00 96.88 76 VAL A CA 1
ATOM 625 C C . VAL A 1 76 ? 0.759 -4.812 -5.771 1.00 96.88 76 VAL A C 1
ATOM 627 O O . VAL A 1 76 ? -0.135 -5.657 -5.708 1.00 96.88 76 VAL A O 1
ATOM 630 N N .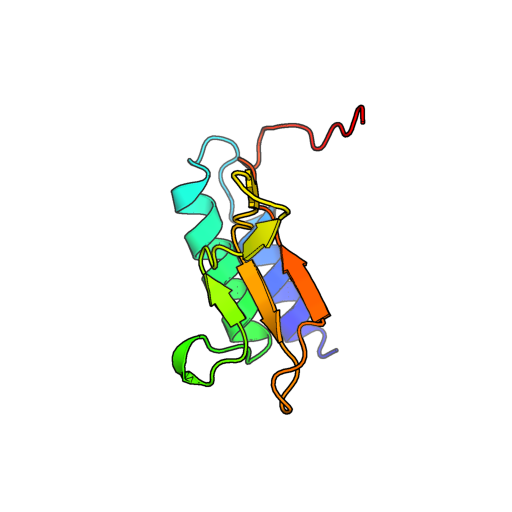 ILE A 1 77 ? 0.687 -3.631 -5.166 1.00 96.81 77 ILE A N 1
ATOM 631 C CA . ILE A 1 77 ? -0.554 -3.101 -4.593 1.00 96.81 77 ILE A CA 1
ATOM 632 C C . ILE A 1 77 ? -0.867 -1.815 -5.345 1.00 96.81 77 ILE A C 1
ATOM 634 O O . ILE A 1 77 ? -0.004 -0.947 -5.452 1.00 96.81 77 ILE A O 1
ATOM 638 N N . GLU A 1 78 ? -2.090 -1.730 -5.856 1.00 95.50 78 GLU A N 1
ATOM 639 C CA . GLU A 1 78 ? -2.658 -0.541 -6.486 1.00 95.50 78 GLU A CA 1
ATOM 640 C C . GLU A 1 78 ? -3.749 0.006 -5.568 1.00 95.50 78 GLU A C 1
ATOM 642 O O . GLU A 1 78 ? -4.610 -0.746 -5.099 1.00 95.50 78 GLU A O 1
ATOM 647 N N . ILE A 1 79 ? -3.710 1.304 -5.302 1.00 94.69 79 ILE A N 1
ATOM 648 C CA . ILE A 1 79 ? -4.633 1.977 -4.400 1.00 94.69 79 ILE A CA 1
ATOM 649 C C . ILE A 1 79 ? -5.684 2.706 -5.228 1.00 94.69 79 ILE A C 1
ATOM 651 O O . ILE A 1 79 ? -5.430 3.236 -6.308 1.00 94.69 79 ILE A O 1
ATOM 655 N N . LYS A 1 80 ? -6.917 2.686 -4.729 1.00 93.12 80 LYS A N 1
ATOM 656 C CA . LYS A 1 80 ? -8.041 3.460 -5.254 1.00 93.12 80 LYS A CA 1
ATOM 657 C C . LYS A 1 80 ? -8.762 4.128 -4.093 1.00 93.12 80 LYS A C 1
ATOM 659 O O . LYS A 1 80 ? -8.621 3.703 -2.944 1.00 93.12 80 LYS A O 1
ATOM 664 N N . GLN A 1 81 ? -9.539 5.171 -4.375 1.00 92.88 81 GLN A N 1
ATOM 665 C CA . GLN A 1 81 ? -10.395 5.770 -3.348 1.00 92.88 81 GLN A CA 1
ATOM 666 C C . GLN A 1 81 ? -11.398 4.734 -2.807 1.00 92.88 81 GLN A C 1
ATOM 668 O O . GLN A 1 81 ? -11.967 3.983 -3.603 1.00 92.88 81 GLN A O 1
ATOM 673 N N . PRO A 1 82 ? -11.679 4.704 -1.490 1.00 92.25 82 PRO A N 1
ATOM 674 C CA . PRO A 1 82 ? -12.536 3.672 -0.893 1.00 92.25 82 PRO A CA 1
ATOM 675 C C . PRO A 1 82 ? -13.978 3.626 -1.421 1.00 92.25 82 PRO A C 1
ATOM 677 O O . PRO A 1 82 ? -14.650 2.603 -1.307 1.00 92.25 82 PRO A O 1
ATOM 680 N N . ASN A 1 83 ? -14.490 4.733 -1.963 1.00 89.75 83 ASN A N 1
ATOM 681 C CA . ASN A 1 83 ? -15.822 4.810 -2.570 1.00 89.75 83 ASN A CA 1
ATOM 682 C C . ASN A 1 83 ? -15.866 4.376 -4.042 1.00 89.75 83 ASN A C 1
ATOM 684 O O . ASN A 1 83 ? -16.968 4.242 -4.578 1.00 89.75 83 ASN A O 1
ATOM 688 N N . ILE A 1 84 ? -14.721 4.178 -4.701 1.00 87.25 84 ILE A N 1
ATOM 689 C CA . ILE A 1 84 ? -14.674 3.766 -6.102 1.00 87.25 84 ILE A CA 1
ATOM 690 C C . ILE A 1 84 ? -14.840 2.244 -6.160 1.00 87.25 84 ILE A C 1
ATOM 692 O O . ILE A 1 84 ? -14.050 1.515 -5.556 1.00 87.25 84 ILE A O 1
ATOM 696 N N . PRO A 1 85 ? -15.841 1.729 -6.897 1.00 82.12 85 PRO A N 1
ATOM 697 C CA . PRO A 1 85 ? -15.940 0.304 -7.155 1.00 82.12 85 PRO A CA 1
ATOM 698 C C . PRO A 1 85 ? -14.675 -0.203 -7.850 1.00 82.12 85 PRO A C 1
ATOM 700 O O . PRO A 1 85 ? -14.242 0.362 -8.854 1.00 82.12 85 PRO A O 1
ATOM 703 N N . LEU A 1 86 ? -14.120 -1.313 -7.364 1.00 79.56 86 LEU A N 1
ATOM 704 C CA . LEU A 1 86 ? -13.062 -2.050 -8.055 1.00 79.56 86 LEU A CA 1
ATOM 705 C C . LEU A 1 86 ? -13.663 -2.815 -9.245 1.00 79.56 86 LEU A C 1
ATOM 707 O O . LEU A 1 86 ? -13.707 -4.041 -9.273 1.00 79.56 86 LEU A O 1
ATOM 711 N N . THR A 1 87 ? -14.201 -2.093 -10.223 1.00 74.25 87 THR A N 1
ATOM 712 C CA . THR A 1 87 ? -14.656 -2.679 -11.483 1.00 74.25 87 THR A CA 1
ATOM 713 C C . THR A 1 87 ? -13.471 -2.780 -12.424 1.00 74.25 87 THR A C 1
ATOM 715 O O . THR A 1 87 ? -12.987 -1.779 -12.942 1.00 74.25 87 THR A O 1
ATOM 718 N N . SER A 1 88 ? -13.005 -4.005 -12.636 1.00 55.19 88 SER A N 1
ATOM 719 C CA . SER A 1 88 ? -12.032 -4.325 -13.673 1.00 55.19 88 SER A CA 1
ATOM 720 C C . SER A 1 88 ? -12.783 -4.770 -14.924 1.00 55.19 88 SER A C 1
ATOM 722 O O . SER A 1 88 ? -13.118 -5.943 -15.0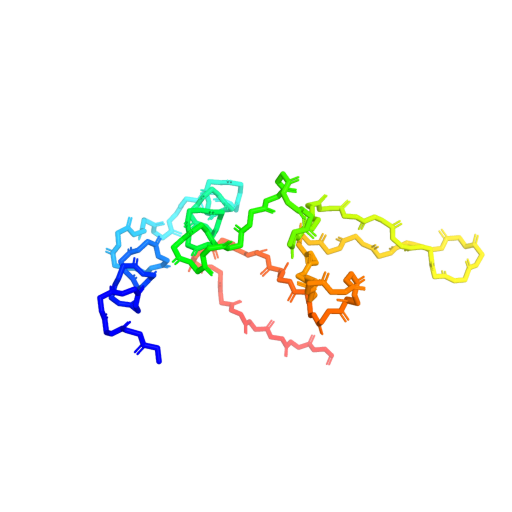57 1.00 55.19 88 SER A O 1
ATOM 724 N N . THR A 1 89 ? -13.086 -3.845 -15.832 1.00 47.06 89 THR A N 1
ATOM 725 C CA . THR A 1 89 ? -13.283 -4.214 -17.241 1.00 47.06 89 THR A CA 1
ATOM 726 C C . THR A 1 89 ? -11.938 -4.018 -17.925 1.00 47.06 89 THR A C 1
ATOM 728 O O . THR A 1 89 ? -11.603 -2.895 -18.302 1.00 47.06 89 THR A O 1
ATOM 731 N N . PHE A 1 90 ? -11.143 -5.087 -17.970 1.00 47.09 90 PHE A N 1
ATOM 732 C CA . PHE A 1 90 ? -9.969 -5.167 -18.837 1.00 47.09 90 PHE A CA 1
ATOM 733 C C . PHE A 1 90 ? -10.404 -5.553 -20.250 1.00 47.09 90 PHE A C 1
ATOM 735 O O . PHE A 1 90 ? -11.311 -6.412 -20.357 1.00 47.09 90 PHE A O 1
#

Radius of gyration: 14.68 Å; Cα contacts (8 Å, |Δi|>4): 117; chains: 1; bounding box: 32×26×42 Å

Nearest PDB structures (foldseek):
  7lvv-assembly1_C  TM=5.363E-01  e=6.520E-02  Deinococcus wulumuqiensis
  7lvv-assembly1_B  TM=5.448E-01  e=1.106E-01  Deinococcus wulumuqiensis
  7lo5-assembly1_B  TM=5.482E-01  e=1.035E-01  Deinococcus wulumuqiensis
  7lo5-assembly1_A  TM=5.477E-01  e=1.8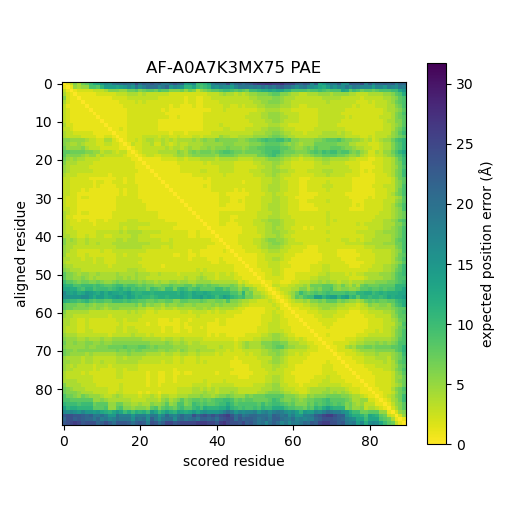75E-01  Deinococcus wulumuqiensis
  6yxu-assembly1_H  TM=3.300E-01  e=3.657E+00  Mycolicibacterium smegmatis MC2 155